Protein AF-A0A435FDZ7-F1 (afdb_monomer)

Sequence (77 aa):
MAKKFAFLLVRDFPLSPLSLFIDTLRLAGDEGDRSRRVEFDWEIVGERGLPIRASCGVELLPTKAIGNPEDFDNVVV

Secondary structure (DSSP, 8-state):
-PEEEEEEPPTTB-HHHHHHHHHHHHHHTSSTT----SSEEEEEEESTT-PEEBTTS-EE--SEES--GGG-SEEE-

Foldseek 3Di:
DAAEEEEEDAAQAAPVVVVVVLVVQQPVQDPPNPSDNHNHDYWHEDAAPDWHAHNVGDTDHTPYYDDDPVVGPYYHD

pLDDT: mean 94.12, std 4.89, range [74.12, 98.44]

Nearest PDB structures (foldseek):
  3ewn-assembly1_A  TM=7.108E-01  e=1.221E-02  Pseudomonas syringae pv. tomato
  7l9q-assembly1_B  TM=7.052E-01  e=1.753E-02  Pseudomonas protegens Pf-5
  7la0-assembly1_B  TM=7.054E-01  e=2.100E-02  Pseudomonas protegens Pf-5
  3nor-assembly1_A-2  TM=7.033E-01  e=2.838E-02  Pseudomonas fluorescens

Structure (mmCIF, N/CA/C/O backbone):
data_AF-A0A435FDZ7-F1
#
_entry.id   AF-A0A435FDZ7-F1
#
loop_
_atom_site.group_PDB
_atom_site.id
_atom_site.type_symbol
_atom_site.label_atom_id
_atom_site.label_alt_id
_atom_site.label_comp_id
_atom_site.label_asym_id
_atom_site.label_entity_id
_atom_site.label_seq_id
_atom_site.pdbx_PDB_ins_code
_atom_site.Cartn_x
_atom_site.Cartn_y
_atom_site.Cartn_z
_atom_site.occupancy
_atom_site.B_iso_or_equiv
_atom_site.auth_seq_id
_atom_site.auth_comp_id
_atom_site.auth_asym_id
_atom_site.auth_atom_id
_atom_site.pdbx_PDB_model_num
ATOM 1 N N . MET A 1 1 ? -1.324 -0.529 -21.160 1.00 81.19 1 MET A N 1
ATOM 2 C CA . MET A 1 1 ? -1.658 0.377 -20.039 1.00 81.19 1 MET A CA 1
ATOM 3 C C . MET A 1 1 ? -1.259 -0.335 -18.763 1.00 81.19 1 MET A C 1
ATOM 5 O O . MET A 1 1 ? -1.418 -1.549 -18.730 1.00 81.19 1 MET A O 1
ATOM 9 N N . ALA A 1 2 ? -0.725 0.389 -17.778 1.00 92.31 2 ALA A N 1
ATOM 10 C CA . ALA A 1 2 ? -0.339 -0.199 -16.498 1.00 92.31 2 ALA A CA 1
ATOM 11 C C . ALA A 1 2 ? -1.563 -0.818 -15.805 1.00 92.31 2 ALA A C 1
ATOM 13 O O . ALA A 1 2 ? -2.641 -0.217 -15.841 1.00 92.31 2 ALA A O 1
ATOM 14 N N . LYS A 1 3 ? -1.399 -1.986 -15.177 1.00 97.12 3 LYS A N 1
ATOM 15 C CA . LYS A 1 3 ? -2.447 -2.579 -14.336 1.00 97.12 3 LYS A CA 1
ATOM 16 C C . LYS A 1 3 ? -2.584 -1.776 -13.048 1.00 97.12 3 LYS A C 1
ATOM 18 O O . LYS A 1 3 ? -1.584 -1.494 -12.389 1.00 97.12 3 LYS A O 1
ATOM 23 N N . LYS A 1 4 ? -3.816 -1.442 -12.678 1.00 97.81 4 LYS A N 1
ATOM 24 C CA . LYS A 1 4 ? -4.133 -0.578 -11.540 1.00 97.81 4 LYS A CA 1
ATOM 25 C C . LYS A 1 4 ? -4.598 -1.377 -10.330 1.00 97.81 4 LYS A C 1
ATOM 27 O O . LYS A 1 4 ? -5.513 -2.194 -10.431 1.00 97.81 4 LYS A O 1
ATOM 32 N N . PHE A 1 5 ? -4.005 -1.086 -9.179 1.00 98.44 5 PHE A N 1
ATOM 33 C CA . PHE A 1 5 ? -4.353 -1.669 -7.886 1.00 98.44 5 PHE A CA 1
ATOM 34 C C . PHE A 1 5 ? -4.963 -0.615 -6.960 1.00 98.44 5 PHE A C 1
ATOM 36 O O . PHE A 1 5 ? -4.437 0.488 -6.825 1.00 98.44 5 PHE A O 1
ATOM 43 N N . ALA A 1 6 ? -6.041 -0.967 -6.270 1.00 98.19 6 ALA A N 1
ATOM 44 C CA . ALA A 1 6 ? -6.543 -0.216 -5.127 1.00 98.19 6 ALA A CA 1
ATOM 45 C C . ALA A 1 6 ? -6.205 -0.962 -3.837 1.00 98.19 6 ALA A C 1
ATOM 47 O O . ALA A 1 6 ? -6.641 -2.096 -3.655 1.00 98.19 6 ALA A O 1
ATOM 48 N N . PHE A 1 7 ? -5.476 -0.318 -2.930 1.00 97.94 7 PHE A N 1
ATOM 49 C CA . PHE A 1 7 ? -5.306 -0.792 -1.559 1.00 97.94 7 PHE A CA 1
ATOM 50 C C . PHE A 1 7 ? -6.359 -0.116 -0.682 1.00 97.94 7 PHE A C 1
ATOM 52 O O . PHE A 1 7 ? -6.208 1.053 -0.320 1.00 97.94 7 PHE A O 1
ATOM 59 N N . LEU A 1 8 ? -7.441 -0.830 -0.377 1.00 96.25 8 LEU A N 1
ATOM 60 C CA . LEU A 1 8 ? -8.491 -0.369 0.523 1.00 96.25 8 LEU A CA 1
ATOM 61 C C . LEU A 1 8 ? -8.097 -0.713 1.959 1.00 96.25 8 LEU A C 1
ATOM 63 O O . LEU A 1 8 ? -8.169 -1.866 2.369 1.00 96.25 8 LEU A O 1
ATOM 67 N N . LEU A 1 9 ? -7.685 0.293 2.724 1.00 94.75 9 LEU A N 1
ATOM 68 C CA . LEU A 1 9 ? -7.186 0.081 4.080 1.00 94.75 9 LEU A CA 1
ATOM 69 C C . LEU A 1 9 ? -8.271 0.352 5.123 1.00 94.75 9 LEU A C 1
ATOM 71 O O . LEU A 1 9 ? -8.998 1.344 5.052 1.00 94.75 9 LEU A O 1
ATOM 75 N N . VAL A 1 10 ? -8.331 -0.507 6.137 1.00 90.00 10 VAL A N 1
ATOM 76 C CA . VAL A 1 10 ? -9.147 -0.305 7.342 1.00 90.00 10 VAL A CA 1
ATOM 77 C C . VAL A 1 10 ? -8.294 0.229 8.495 1.00 90.00 10 VAL A C 1
ATOM 79 O O . VAL A 1 10 ? -7.065 0.208 8.437 1.00 90.00 10 VAL A O 1
ATOM 82 N N . 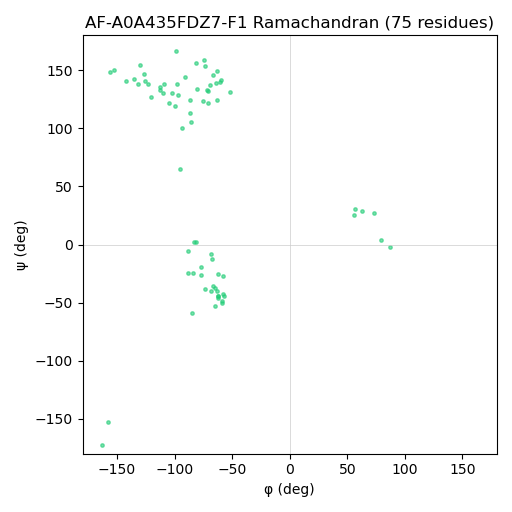ARG A 1 11 ? -8.931 0.718 9.567 1.00 90.06 11 ARG A N 1
ATOM 83 C CA .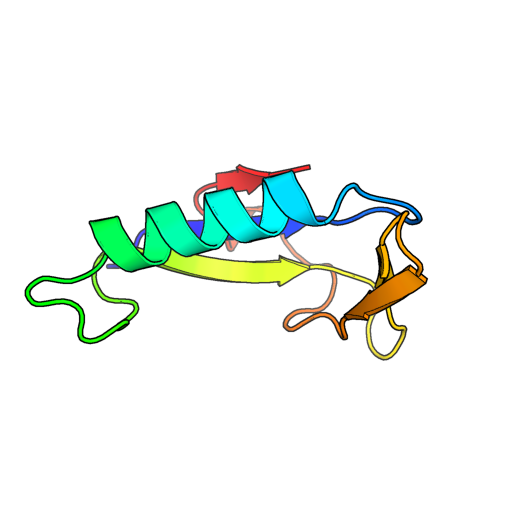 ARG A 1 11 ? -8.202 1.116 10.783 1.00 90.06 11 ARG A CA 1
ATOM 84 C C . ARG A 1 11 ? -7.434 -0.071 11.366 1.00 90.06 11 ARG A C 1
ATOM 86 O O . ARG A 1 11 ? -7.941 -1.188 11.371 1.00 90.06 11 ARG A O 1
ATOM 93 N N . ASP A 1 12 ? -6.234 0.210 11.866 1.00 95.19 12 ASP A N 1
ATOM 94 C CA . ASP A 1 12 ? -5.317 -0.753 12.481 1.00 95.19 12 ASP A CA 1
ATOM 95 C C . ASP A 1 12 ? -4.838 -1.863 11.526 1.00 95.19 12 ASP A C 1
ATOM 97 O O . ASP A 1 12 ? -4.477 -2.962 11.951 1.00 95.19 12 ASP A O 1
ATOM 101 N N . PHE A 1 13 ? -4.776 -1.573 10.222 1.00 95.75 13 PHE A N 1
ATOM 102 C CA . PHE A 1 13 ? -4.188 -2.485 9.240 1.00 95.75 13 PHE A CA 1
ATOM 103 C C . PHE A 1 13 ? -2.680 -2.717 9.506 1.00 95.75 13 PHE A C 1
ATOM 105 O O . PHE A 1 13 ? -1.983 -1.822 10.004 1.00 95.75 13 PHE A O 1
ATOM 112 N N . PRO A 1 14 ? -2.123 -3.895 9.167 1.00 97.00 14 PRO A N 1
ATOM 113 C CA . PRO A 1 14 ? -0.696 -4.157 9.324 1.00 97.00 14 PRO A CA 1
ATOM 114 C C . PRO A 1 14 ? 0.127 -3.438 8.239 1.00 97.00 14 PRO A C 1
ATOM 116 O O . PRO A 1 14 ? -0.063 -3.664 7.044 1.00 97.00 14 PRO A O 1
ATOM 119 N N . LEU A 1 15 ? 1.093 -2.605 8.648 1.00 98.00 15 LEU A N 1
ATOM 120 C CA . LEU A 1 15 ? 1.910 -1.817 7.712 1.00 98.00 15 LEU A CA 1
ATOM 121 C C . LEU A 1 15 ? 2.854 -2.675 6.856 1.00 98.00 15 LEU A C 1
ATOM 123 O O . LEU A 1 15 ? 3.032 -2.394 5.672 1.00 98.00 15 LEU A O 1
ATOM 127 N N . SER A 1 16 ? 3.471 -3.709 7.434 1.00 97.94 16 SER A N 1
ATOM 128 C CA . SER A 1 16 ? 4.495 -4.491 6.728 1.00 97.94 16 SER A CA 1
ATOM 129 C C . SER A 1 16 ? 3.954 -5.199 5.478 1.00 97.94 16 SER A C 1
ATOM 131 O O . SER A 1 16 ? 4.583 -5.062 4.432 1.00 97.94 16 SER A O 1
ATOM 133 N N . PRO A 1 17 ? 2.791 -5.886 5.516 1.00 97.12 17 PRO A N 1
ATOM 134 C 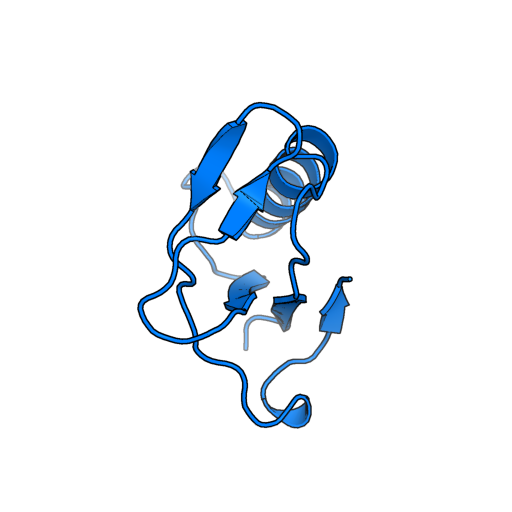CA . PRO A 1 17 ? 2.182 -6.450 4.312 1.00 97.12 17 PRO A CA 1
ATOM 135 C C . PRO A 1 17 ? 1.896 -5.413 3.220 1.00 97.12 17 PRO A C 1
ATOM 137 O O . PRO A 1 17 ? 2.241 -5.658 2.068 1.00 97.12 17 PRO A O 1
ATOM 140 N N . LEU A 1 18 ? 1.339 -4.243 3.569 1.00 97.75 18 LEU A N 1
ATOM 141 C CA . LEU A 1 18 ? 1.101 -3.161 2.604 1.00 97.75 18 LEU A CA 1
ATOM 142 C C . LEU A 1 18 ? 2.408 -2.709 1.940 1.00 97.75 18 LEU A C 1
ATOM 144 O O . LEU A 1 18 ? 2.493 -2.629 0.716 1.00 97.75 18 LEU A O 1
ATOM 148 N N . SER A 1 19 ? 3.424 -2.429 2.761 1.00 97.38 19 SER A N 1
ATOM 149 C CA . SER A 1 19 ? 4.732 -1.953 2.304 1.00 97.38 19 SER A CA 1
ATOM 150 C C . SER A 1 19 ? 5.390 -2.950 1.348 1.00 97.38 19 SER A C 1
ATOM 152 O O . SER A 1 19 ? 5.794 -2.580 0.248 1.00 97.38 19 SER A O 1
ATOM 154 N N . LEU A 1 20 ? 5.423 -4.232 1.724 1.00 97.88 20 LEU A N 1
ATOM 155 C CA . LEU A 1 20 ? 6.038 -5.286 0.915 1.00 97.88 20 LEU A CA 1
ATOM 156 C C . LEU A 1 20 ? 5.287 -5.533 -0.397 1.00 97.88 20 LEU A C 1
ATOM 158 O O . LEU A 1 20 ? 5.919 -5.800 -1.420 1.00 97.88 20 LEU A O 1
ATOM 162 N N . PHE A 1 21 ? 3.956 -5.424 -0.397 1.00 97.62 21 PHE A N 1
ATOM 163 C CA . PHE A 1 21 ? 3.173 -5.556 -1.624 1.00 97.62 21 PHE A CA 1
ATOM 164 C C . PHE A 1 21 ? 3.505 -4.415 -2.591 1.00 97.62 21 PHE A C 1
ATOM 166 O O . PHE A 1 21 ? 3.879 -4.666 -3.738 1.00 97.62 21 PHE A O 1
ATOM 173 N N . ILE A 1 22 ? 3.420 -3.166 -2.127 1.00 96.50 22 ILE A N 1
ATOM 174 C CA . ILE A 1 22 ? 3.732 -1.992 -2.951 1.00 96.50 22 ILE A CA 1
ATOM 175 C C . ILE A 1 22 ? 5.168 -2.066 -3.478 1.00 96.50 22 ILE A C 1
ATOM 177 O O . ILE A 1 22 ? 5.395 -1.798 -4.657 1.00 96.50 22 ILE A O 1
ATOM 181 N N . ASP A 1 23 ? 6.127 -2.472 -2.645 1.00 95.62 23 ASP A N 1
ATOM 182 C CA . ASP A 1 23 ? 7.520 -2.607 -3.072 1.00 95.62 23 ASP A CA 1
ATOM 183 C C . ASP A 1 23 ? 7.694 -3.699 -4.138 1.00 95.62 23 ASP A C 1
ATOM 185 O O . ASP A 1 23 ? 8.401 -3.500 -5.122 1.00 95.62 23 ASP A O 1
ATOM 189 N N . THR A 1 24 ? 6.960 -4.810 -4.026 1.00 95.19 24 THR A N 1
ATOM 190 C CA . THR A 1 24 ? 6.946 -5.864 -5.053 1.00 95.19 24 THR A CA 1
ATOM 191 C C . THR A 1 24 ? 6.405 -5.342 -6.387 1.00 95.19 24 THR A C 1
ATOM 193 O O . THR A 1 24 ? 7.009 -5.600 -7.427 1.00 95.19 24 THR A O 1
ATOM 196 N N . LEU A 1 25 ? 5.309 -4.569 -6.379 1.00 95.25 25 LEU A N 1
ATOM 197 C CA . LEU A 1 25 ? 4.783 -3.929 -7.594 1.00 95.25 25 LEU A CA 1
ATOM 198 C C . LEU A 1 25 ? 5.777 -2.919 -8.177 1.00 95.25 25 LEU A C 1
ATOM 200 O O . LEU A 1 25 ? 5.950 -2.866 -9.392 1.00 95.25 25 LEU A O 1
ATOM 204 N N . ARG A 1 26 ? 6.455 -2.143 -7.324 1.00 93.81 26 ARG A N 1
ATOM 205 C CA . ARG A 1 26 ? 7.483 -1.176 -7.733 1.00 93.81 26 ARG A CA 1
ATOM 206 C C . ARG A 1 26 ? 8.665 -1.864 -8.419 1.00 93.81 26 ARG A C 1
ATOM 208 O O . ARG A 1 26 ? 9.122 -1.380 -9.449 1.00 93.81 26 ARG A O 1
ATOM 215 N N . LEU A 1 27 ? 9.142 -2.979 -7.866 1.00 93.25 27 LEU A N 1
ATOM 216 C CA . LEU A 1 27 ? 10.273 -3.744 -8.401 1.00 93.25 27 LEU A CA 1
ATOM 217 C C . LEU A 1 27 ? 9.911 -4.522 -9.670 1.00 93.25 27 LEU A C 1
ATOM 219 O O . LEU A 1 27 ? 10.715 -4.595 -10.592 1.00 93.25 27 LEU A O 1
ATOM 223 N N . ALA A 1 28 ? 8.709 -5.094 -9.736 1.00 92.31 28 ALA A N 1
ATOM 224 C CA . ALA A 1 28 ? 8.237 -5.809 -10.922 1.00 92.31 28 ALA A CA 1
ATOM 225 C C . ALA A 1 28 ? 7.786 -4.862 -12.049 1.00 92.31 28 ALA A C 1
ATOM 227 O O . ALA A 1 28 ? 7.648 -5.288 -13.193 1.00 92.31 28 ALA A O 1
ATOM 228 N N . GLY A 1 29 ? 7.504 -3.601 -11.714 1.00 91.56 29 GLY A N 1
ATOM 229 C CA . GLY A 1 29 ? 6.890 -2.624 -12.606 1.00 91.56 29 GLY A CA 1
ATOM 230 C C . GLY A 1 29 ? 7.853 -1.817 -13.465 1.00 91.56 29 GLY A C 1
ATOM 231 O O . GLY A 1 29 ? 7.376 -1.025 -14.277 1.00 91.56 29 GLY A O 1
ATOM 232 N N . ASP A 1 30 ? 9.166 -1.970 -13.277 1.00 88.50 30 ASP A N 1
ATOM 233 C CA . ASP A 1 30 ? 10.190 -1.213 -13.993 1.00 88.50 30 ASP A CA 1
ATOM 234 C C . ASP A 1 30 ? 11.537 -1.950 -14.034 1.00 88.50 30 ASP A C 1
ATOM 236 O O . ASP A 1 30 ? 11.922 -2.638 -13.091 1.00 88.50 30 ASP A O 1
ATOM 240 N N . GLU A 1 31 ? 12.300 -1.752 -15.106 1.00 83.62 31 GLU A N 1
ATOM 241 C CA . GLU A 1 31 ? 13.654 -2.291 -15.236 1.00 83.62 31 GLU A CA 1
ATOM 242 C C . GLU A 1 31 ? 14.706 -1.305 -14.706 1.00 83.62 31 GLU A C 1
ATOM 244 O O . GLU A 1 31 ? 14.621 -0.086 -14.889 1.00 83.62 31 GLU A O 1
ATOM 249 N N . GLY A 1 32 ? 15.759 -1.843 -14.083 1.00 82.25 32 GLY A N 1
ATOM 250 C CA . GLY A 1 32 ? 16.909 -1.052 -13.636 1.00 82.25 32 GLY A CA 1
ATOM 251 C C . GLY A 1 32 ? 16.648 -0.172 -12.408 1.00 82.25 32 GLY A C 1
ATOM 252 O O . GLY A 1 32 ? 17.296 0.863 -12.275 1.00 82.25 32 GLY A O 1
ATOM 253 N N . ASP A 1 33 ? 15.703 -0.569 -11.544 1.00 74.12 33 ASP A N 1
ATOM 254 C CA . ASP A 1 33 ? 15.426 0.022 -10.218 1.00 74.12 33 ASP A CA 1
ATOM 255 C C . ASP A 1 33 ? 15.107 1.532 -10.225 1.00 74.12 33 ASP A C 1
ATOM 257 O O . ASP A 1 33 ? 15.368 2.269 -9.275 1.00 74.12 33 ASP A O 1
ATOM 261 N N . ARG A 1 34 ? 14.498 2.039 -11.305 1.00 83.19 34 ARG A N 1
ATOM 262 C CA . ARG A 1 34 ? 14.139 3.468 -11.400 1.00 83.19 34 ARG A CA 1
ATOM 263 C C . ARG A 1 34 ? 12.831 3.813 -10.687 1.00 83.19 34 ARG A C 1
ATOM 265 O O . ARG A 1 34 ? 12.418 4.971 -10.707 1.00 83.19 34 ARG A O 1
ATOM 272 N N . SER A 1 35 ? 12.193 2.835 -10.037 1.00 79.56 35 SER A N 1
ATOM 273 C CA . SER A 1 35 ? 10.966 3.007 -9.247 1.00 79.56 35 SER A CA 1
ATOM 274 C C . SER A 1 35 ? 9.789 3.627 -10.012 1.00 79.56 35 SER A C 1
ATOM 276 O O . SER A 1 35 ? 8.928 4.265 -9.402 1.00 79.56 35 SER A O 1
ATOM 278 N N . ARG A 1 36 ? 9.739 3.491 -11.344 1.00 88.25 36 ARG A N 1
ATOM 279 C CA . ARG A 1 36 ? 8.637 4.040 -12.142 1.00 88.25 36 ARG A CA 1
ATOM 280 C C . ARG A 1 36 ? 7.433 3.101 -12.116 1.00 88.25 36 ARG A C 1
ATOM 282 O O . ARG A 1 36 ? 7.552 1.896 -11.937 1.00 88.25 36 ARG A O 1
ATOM 289 N N . ARG A 1 37 ? 6.255 3.670 -12.352 1.00 93.19 37 ARG A N 1
ATOM 290 C CA . ARG A 1 37 ? 4.978 2.951 -12.432 1.00 93.19 37 ARG A CA 1
ATOM 291 C C . ARG A 1 37 ? 4.638 2.608 -13.887 1.00 93.19 37 ARG A C 1
ATOM 293 O O . ARG A 1 37 ? 3.730 3.205 -14.458 1.00 93.19 37 ARG A O 1
ATOM 300 N N . VAL A 1 38 ? 5.448 1.757 -14.533 1.00 9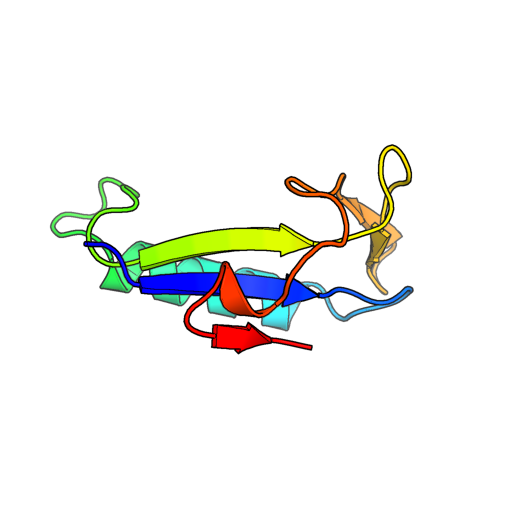3.75 38 VAL A N 1
ATOM 301 C CA . VAL A 1 38 ? 5.300 1.453 -15.975 1.00 93.75 38 VAL A CA 1
ATOM 302 C C . VAL A 1 38 ? 4.273 0.348 -16.201 1.00 93.75 38 VAL A C 1
ATOM 304 O O . VAL A 1 38 ? 3.267 0.583 -16.868 1.00 93.75 38 VAL A O 1
ATOM 307 N N . GLU A 1 39 ? 4.499 -0.833 -15.624 1.00 95.56 39 GLU A N 1
ATOM 308 C CA . GLU A 1 39 ? 3.575 -1.972 -15.767 1.00 95.56 39 GLU A CA 1
ATOM 309 C C . GLU A 1 39 ? 2.481 -1.989 -14.693 1.00 95.56 39 GLU A C 1
ATOM 311 O O . GLU A 1 39 ? 1.391 -2.519 -14.919 1.00 95.56 39 GLU A O 1
ATOM 316 N N . PHE A 1 40 ? 2.745 -1.368 -13.540 1.00 96.94 40 PHE A N 1
ATOM 317 C CA . PHE A 1 40 ? 1.835 -1.332 -12.398 1.00 96.94 40 PHE A CA 1
ATOM 318 C C . PHE A 1 40 ? 1.673 0.082 -11.858 1.00 96.94 40 PHE A C 1
ATOM 320 O O . PHE A 1 40 ? 2.650 0.812 -11.704 1.00 96.94 40 PHE A O 1
ATOM 327 N N . ASP A 1 41 ? 0.436 0.427 -11.519 1.00 96.69 41 ASP A N 1
ATOM 328 C CA . ASP A 1 41 ? 0.072 1.651 -10.817 1.00 96.69 41 ASP A CA 1
ATOM 329 C C . ASP A 1 41 ? -0.839 1.313 -9.630 1.00 96.69 41 ASP A C 1
ATOM 331 O O . ASP A 1 41 ? -1.496 0.267 -9.614 1.00 96.69 41 ASP A O 1
ATOM 335 N N . TRP A 1 42 ? -0.860 2.162 -8.607 1.00 97.38 42 TRP A N 1
ATOM 336 C CA . TRP A 1 42 ? -1.617 1.887 -7.391 1.00 97.38 42 TRP A CA 1
ATOM 337 C C . TRP A 1 42 ? -2.071 3.137 -6.649 1.00 97.38 42 TRP A C 1
ATOM 339 O O . TRP A 1 42 ? -1.381 4.156 -6.605 1.00 97.38 42 TRP A O 1
ATOM 349 N N . GLU A 1 43 ? -3.204 3.009 -5.972 1.00 97.56 43 GLU A N 1
ATOM 350 C CA . GLU A 1 43 ? -3.760 4.031 -5.092 1.00 97.56 43 GLU A CA 1
ATOM 351 C C . GLU A 1 43 ? -4.023 3.443 -3.703 1.00 97.56 43 GLU A C 1
ATOM 353 O O . GLU A 1 43 ? -4.502 2.314 -3.574 1.00 97.56 43 GLU A O 1
ATOM 358 N N . ILE A 1 44 ? -3.747 4.226 -2.659 1.00 97.19 44 ILE A N 1
ATOM 359 C CA . ILE A 1 44 ? -4.242 3.965 -1.307 1.00 97.19 44 ILE A CA 1
ATOM 360 C C . ILE A 1 44 ? -5.621 4.609 -1.211 1.00 97.19 44 ILE A C 1
ATOM 362 O O . ILE A 1 44 ? -5.752 5.836 -1.263 1.00 97.19 44 ILE A O 1
ATOM 366 N N . VAL A 1 45 ? -6.644 3.769 -1.087 1.00 96.56 45 VAL A N 1
ATOM 367 C CA . VAL A 1 45 ? -8.043 4.186 -1.067 1.00 96.56 45 VAL A CA 1
ATOM 368 C C . VAL A 1 45 ? -8.526 4.289 0.372 1.00 96.56 45 VAL A C 1
ATOM 370 O O . VAL A 1 45 ? -8.399 3.352 1.159 1.00 96.56 45 VAL A O 1
ATOM 373 N N . GLY A 1 46 ? -9.112 5.436 0.705 1.00 93.38 46 GLY A N 1
ATOM 374 C CA . GLY A 1 46 ? -9.696 5.687 2.017 1.00 93.38 46 GLY A CA 1
ATOM 375 C C . GLY A 1 46 ? -10.647 6.873 2.024 1.00 93.38 46 GLY A C 1
ATOM 376 O O . GLY A 1 46 ? -10.994 7.439 0.984 1.00 93.38 46 GLY A O 1
ATOM 377 N N . GLU A 1 47 ? -11.093 7.251 3.215 1.00 91.38 47 GLU A N 1
ATOM 378 C CA . GLU A 1 47 ? -11.979 8.396 3.388 1.00 91.38 47 GLU A CA 1
ATOM 379 C C . GLU A 1 47 ? -11.231 9.717 3.161 1.00 91.38 47 GLU A C 1
ATOM 381 O O . GLU A 1 47 ? -10.121 9.932 3.648 1.00 91.38 47 GLU A O 1
ATOM 386 N N . ARG A 1 48 ? -11.825 10.623 2.378 1.00 87.56 48 ARG A N 1
ATOM 387 C CA . ARG A 1 48 ? -11.140 11.835 1.921 1.00 87.56 48 ARG A CA 1
ATOM 388 C C . ARG A 1 48 ? -10.768 12.744 3.093 1.00 87.56 48 ARG A C 1
ATOM 390 O O . ARG A 1 48 ? -11.638 13.213 3.815 1.00 87.56 48 ARG A O 1
ATOM 397 N N . GLY A 1 49 ? -9.483 13.081 3.194 1.00 84.69 49 GLY A N 1
ATOM 398 C CA . GLY A 1 49 ? -8.985 14.051 4.173 1.00 84.69 49 GLY A CA 1
ATOM 399 C C . GLY A 1 49 ? -8.826 13.500 5.590 1.00 84.69 49 GLY A C 1
ATOM 400 O O . GLY A 1 49 ? -8.453 14.265 6.476 1.00 84.69 49 GLY A O 1
ATOM 401 N N . LEU A 1 50 ? -9.063 12.202 5.802 1.00 90.62 50 LEU A N 1
ATOM 402 C CA . LEU A 1 50 ? -8.816 11.537 7.076 1.00 90.62 50 LEU A CA 1
ATOM 403 C C . LEU A 1 50 ? -7.627 10.575 6.945 1.00 90.62 50 LEU A C 1
ATOM 405 O O . LEU A 1 50 ? -7.599 9.773 6.008 1.00 90.62 50 LEU A O 1
ATOM 409 N N . PRO A 1 51 ? -6.637 10.636 7.854 1.00 95.06 51 PRO A N 1
ATOM 410 C CA . PRO A 1 51 ? -5.553 9.669 7.864 1.00 95.06 51 PRO A CA 1
ATOM 411 C C . PRO A 1 51 ? -6.064 8.272 8.232 1.00 95.06 51 PRO A C 1
ATOM 413 O O . PRO A 1 51 ? -6.954 8.107 9.069 1.00 95.06 51 PRO A O 1
ATOM 416 N N . I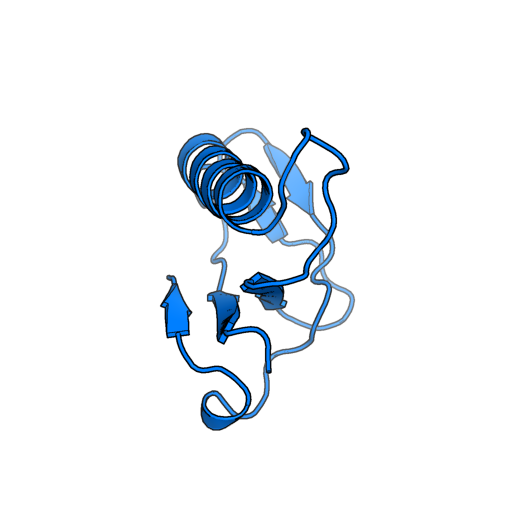LE A 1 52 ? -5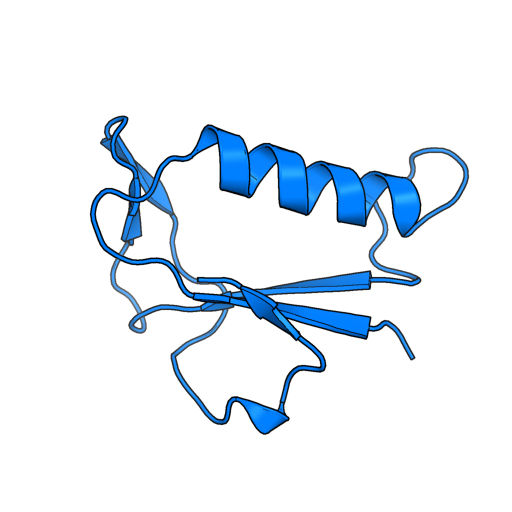.453 7.253 7.632 1.00 95.50 52 ILE A N 1
ATOM 417 C CA . ILE A 1 52 ? -5.654 5.850 7.980 1.00 95.50 52 ILE A CA 1
ATOM 418 C C . ILE A 1 52 ? -4.488 5.428 8.865 1.00 95.50 52 ILE A C 1
ATOM 420 O O . ILE A 1 52 ? -3.325 5.480 8.459 1.00 95.50 52 ILE A O 1
ATOM 424 N N . ARG A 1 53 ? -4.805 5.022 10.092 1.00 97.00 53 ARG A N 1
ATOM 425 C CA . ARG A 1 53 ? -3.817 4.580 11.072 1.00 97.00 53 ARG A CA 1
ATOM 426 C C . ARG A 1 53 ? -3.527 3.091 10.906 1.00 97.00 53 ARG A C 1
ATOM 428 O O . ARG A 1 53 ? -4.443 2.274 10.978 1.00 97.00 53 ARG A O 1
ATOM 435 N N . ALA A 1 54 ? -2.255 2.755 10.723 1.00 98.00 54 ALA A N 1
ATOM 436 C CA . ALA A 1 54 ? -1.750 1.390 10.792 1.00 98.00 54 ALA A CA 1
ATOM 437 C C . ALA A 1 54 ? -1.671 0.902 12.249 1.00 98.00 54 ALA A C 1
ATOM 43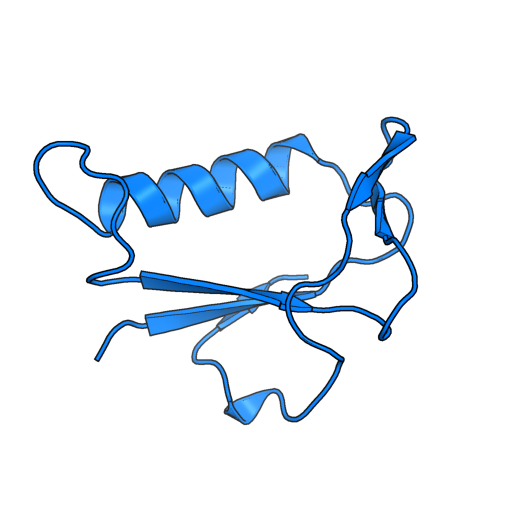9 O O . ALA A 1 54 ? -1.535 1.705 13.175 1.00 98.00 54 ALA A O 1
ATOM 440 N N . SER A 1 55 ? -1.646 -0.416 12.461 1.00 97.94 55 SER A N 1
ATOM 441 C CA . SER A 1 55 ? -1.559 -1.027 13.800 1.00 97.94 55 SER A CA 1
ATOM 442 C C . SER A 1 55 ? -0.323 -0.602 14.601 1.00 97.94 55 SER A C 1
ATOM 444 O O . SER A 1 55 ? -0.355 -0.568 15.829 1.00 97.94 55 SER A O 1
ATOM 446 N N . CYS A 1 56 ? 0.766 -0.229 13.925 1.00 97.94 56 CYS A N 1
ATOM 447 C CA . CYS A 1 56 ? 1.989 0.283 14.546 1.00 97.94 56 CYS A CA 1
ATOM 448 C C . CYS A 1 56 ? 1.949 1.788 14.874 1.00 97.94 56 CYS A C 1
ATOM 450 O O . CYS A 1 56 ? 2.941 2.333 15.351 1.00 97.94 56 CYS A O 1
ATOM 452 N N . GLY A 1 57 ? 0.829 2.471 14.619 1.00 97.50 57 GLY A N 1
ATOM 453 C CA . GLY A 1 57 ? 0.643 3.895 14.906 1.00 97.50 57 GLY A CA 1
ATOM 454 C C . GLY A 1 57 ? 1.103 4.855 13.806 1.00 97.50 57 GLY A C 1
ATOM 455 O O . GLY A 1 57 ? 0.906 6.055 13.958 1.00 97.50 57 GLY A O 1
ATOM 456 N N . VAL A 1 58 ? 1.673 4.358 12.703 1.00 97.50 58 VAL A N 1
ATOM 457 C CA . VAL A 1 58 ? 1.962 5.178 11.513 1.00 97.50 58 VAL A CA 1
ATOM 458 C C . VAL A 1 58 ? 0.653 5.573 10.833 1.00 97.50 58 VAL A C 1
ATOM 460 O O . VAL A 1 58 ? -0.239 4.743 10.666 1.00 97.50 58 VAL A O 1
ATOM 463 N N . GLU A 1 59 ? 0.554 6.828 10.411 1.00 96.62 59 GLU A N 1
ATOM 464 C CA . GLU A 1 59 ? -0.606 7.364 9.702 1.00 96.62 59 GLU A CA 1
ATOM 465 C C . GLU A 1 59 ? -0.270 7.631 8.236 1.00 96.62 59 GLU A C 1
ATOM 467 O O . GLU A 1 59 ? 0.801 8.152 7.917 1.00 96.62 59 GLU A O 1
ATOM 472 N N . LEU A 1 60 ? -1.196 7.286 7.340 1.00 95.19 60 LEU A N 1
ATOM 473 C CA . LEU A 1 60 ? -1.100 7.599 5.917 1.00 95.19 60 LEU A CA 1
ATOM 474 C C . LEU A 1 60 ? -2.320 8.394 5.475 1.00 95.19 60 LEU A C 1
ATOM 476 O O . LEU A 1 60 ? -3.450 8.056 5.823 1.00 95.19 60 LEU A O 1
ATOM 480 N N . LEU A 1 61 ? -2.097 9.419 4.657 1.00 95.81 61 LEU A N 1
ATOM 481 C CA . LEU A 1 61 ? -3.184 10.066 3.933 1.00 95.81 61 LEU A CA 1
ATOM 482 C C . LEU A 1 61 ? -3.535 9.228 2.696 1.00 95.81 61 LEU A C 1
ATOM 484 O O . LEU A 1 61 ? -2.622 8.826 1.968 1.00 95.81 61 LEU A O 1
ATOM 488 N N . PRO A 1 62 ? -4.827 8.969 2.433 1.00 95.81 62 PRO A N 1
ATOM 489 C CA . PRO A 1 62 ? -5.233 8.272 1.224 1.00 95.81 62 PRO A CA 1
ATOM 490 C C . PRO A 1 62 ? -4.888 9.110 -0.006 1.00 95.81 62 PRO A C 1
ATOM 492 O O . PRO A 1 62 ? -5.079 10.329 -0.024 1.00 95.81 62 PRO A O 1
ATOM 495 N N . THR A 1 63 ? -4.398 8.447 -1.049 1.00 96.44 63 THR A N 1
ATOM 496 C CA . THR A 1 63 ? -4.064 9.087 -2.327 1.00 96.44 63 THR A CA 1
ATOM 497 C C . THR A 1 63 ? -5.298 9.227 -3.218 1.00 96.44 63 THR A C 1
ATOM 499 O O . THR A 1 63 ? -5.386 10.169 -4.006 1.00 96.44 63 THR A O 1
ATOM 502 N N . LYS A 1 64 ? -6.313 8.372 -3.016 1.00 96.19 64 LYS A N 1
ATOM 503 C CA . LYS A 1 64 ? -7.621 8.470 -3.670 1.00 96.19 64 LYS A CA 1
ATOM 504 C C . LYS A 1 64 ? -8.764 8.259 -2.672 1.00 96.19 64 LYS A C 1
ATOM 506 O O . LYS A 1 64 ? -8.680 7.455 -1.748 1.00 96.19 64 LYS A O 1
ATOM 511 N N . ALA A 1 65 ? -9.848 9.011 -2.857 1.00 94.38 65 ALA A N 1
ATOM 512 C CA . ALA A 1 65 ? -11.073 8.821 -2.086 1.00 94.38 65 ALA A CA 1
ATOM 513 C C . ALA A 1 65 ? -11.809 7.548 -2.537 1.00 94.38 65 ALA A C 1
ATOM 515 O O . ALA A 1 65 ? -11.699 7.156 -3.701 1.00 94.38 65 ALA A O 1
ATOM 516 N N . ILE A 1 66 ? -12.596 6.945 -1.642 1.00 93.12 66 ILE A N 1
ATOM 517 C CA . ILE A 1 66 ? -13.515 5.848 -1.987 1.00 93.12 66 ILE A CA 1
ATOM 518 C C . ILE A 1 66 ? -14.399 6.260 -3.178 1.00 93.12 66 ILE A C 1
ATOM 520 O O . ILE A 1 66 ? -14.967 7.353 -3.197 1.00 93.12 66 ILE A O 1
ATOM 524 N N . GLY A 1 67 ? -14.491 5.381 -4.177 1.00 92.88 67 GLY A N 1
ATOM 525 C CA . GLY A 1 67 ? -15.171 5.623 -5.451 1.00 92.88 67 GLY A CA 1
ATOM 526 C C . GLY A 1 67 ? -15.582 4.320 -6.142 1.00 92.88 67 GLY A C 1
ATOM 527 O O . GLY A 1 67 ? -15.809 3.317 -5.467 1.00 92.88 67 GLY A O 1
ATOM 528 N N . ASN A 1 68 ? -15.686 4.330 -7.476 1.00 94.94 68 ASN A N 1
ATOM 529 C CA . ASN A 1 68 ? -16.075 3.145 -8.244 1.00 94.94 68 ASN A CA 1
ATOM 530 C C . ASN A 1 68 ? -14.938 2.097 -8.244 1.00 94.94 68 ASN A C 1
ATOM 532 O O . ASN A 1 68 ? -13.841 2.420 -8.705 1.00 94.94 68 ASN A O 1
ATOM 536 N N . PRO A 1 69 ? -15.156 0.856 -7.764 1.00 93.88 69 PRO A N 1
ATOM 537 C CA . PRO A 1 69 ? -14.138 -0.196 -7.819 1.00 93.88 69 PRO A CA 1
ATOM 538 C C . PRO A 1 69 ? -13.730 -0.577 -9.250 1.00 93.88 69 PRO A C 1
ATOM 540 O O . PRO A 1 69 ? -12.600 -1.011 -9.444 1.00 93.88 69 PRO A O 1
ATOM 543 N N . GLU A 1 70 ? -14.595 -0.368 -10.249 1.00 96.38 70 GLU A N 1
ATOM 544 C CA . GLU A 1 70 ? -14.294 -0.656 -11.663 1.00 96.38 70 GLU A CA 1
ATOM 545 C C . GLU A 1 70 ? -13.221 0.273 -12.267 1.00 96.38 70 GLU A C 1
ATOM 547 O O . GLU A 1 70 ? -12.733 0.023 -13.367 1.00 96.38 70 GLU A O 1
ATOM 552 N N . ASP A 1 71 ? -12.801 1.322 -11.546 1.00 96.38 71 ASP A N 1
ATOM 553 C CA . ASP A 1 71 ? -11.649 2.157 -11.919 1.00 96.38 71 ASP A CA 1
ATOM 554 C C . ASP A 1 71 ? -10.303 1.399 -11.835 1.00 96.38 71 ASP A C 1
ATOM 556 O O . ASP A 1 71 ? -9.271 1.919 -12.285 1.00 96.38 71 ASP A O 1
ATOM 560 N N . PHE A 1 72 ? -10.293 0.215 -11.213 1.00 98.12 72 PHE A N 1
ATOM 561 C CA . PHE A 1 72 ? -9.106 -0.576 -10.908 1.00 98.12 72 PHE A CA 1
ATOM 562 C C . PHE A 1 72 ? -9.232 -2.005 -11.438 1.00 98.12 72 PHE A C 1
ATOM 564 O O . PHE A 1 72 ? -10.303 -2.603 -11.409 1.00 98.12 72 PHE A O 1
ATOM 571 N N . ASP A 1 73 ? -8.106 -2.585 -11.856 1.00 98.12 73 ASP A N 1
ATOM 572 C CA . ASP A 1 73 ? -8.053 -3.987 -12.285 1.00 98.12 73 ASP A CA 1
ATOM 573 C C . ASP A 1 73 ? -8.050 -4.948 -11.086 1.00 98.12 73 ASP A C 1
ATOM 575 O O . ASP A 1 73 ? -8.430 -6.111 -11.211 1.00 98.12 73 ASP A O 1
ATOM 579 N N . ASN A 1 74 ? -7.569 -4.481 -9.928 1.00 98.00 74 ASN A N 1
ATOM 580 C CA . ASN A 1 74 ? -7.431 -5.271 -8.708 1.00 98.00 74 ASN A CA 1
ATOM 581 C C . ASN A 1 74 ? -7.774 -4.429 -7.476 1.00 98.00 74 ASN A C 1
ATOM 583 O O . ASN A 1 74 ? -7.355 -3.274 -7.369 1.00 98.00 74 ASN A O 1
ATOM 587 N N . VAL A 1 75 ? -8.453 -5.041 -6.506 1.00 97.31 75 VAL A N 1
ATOM 588 C CA . VAL A 1 75 ? -8.714 -4.457 -5.185 1.00 97.31 75 VAL A CA 1
ATOM 589 C C . VAL A 1 75 ? -8.112 -5.368 -4.121 1.00 97.31 75 VAL A C 1
ATOM 591 O O . VAL A 1 75 ? -8.377 -6.569 -4.104 1.00 97.31 75 VAL A O 1
ATOM 594 N N . VAL A 1 76 ? -7.296 -4.790 -3.246 1.00 96.94 76 VAL A N 1
ATOM 595 C CA . VAL A 1 76 ? -6.634 -5.448 -2.115 1.00 96.94 76 VAL A CA 1
ATOM 596 C C . VAL A 1 76 ? -7.221 -4.873 -0.827 1.00 96.94 76 VAL A C 1
ATOM 598 O O . VAL A 1 76 ? -7.347 -3.652 -0.718 1.00 96.94 76 VAL A O 1
ATOM 601 N N . VAL A 1 77 ? -7.587 -5.742 0.120 1.00 93.50 77 VAL A N 1
ATOM 602 C CA . VAL A 1 77 ? -8.239 -5.403 1.402 1.00 93.50 77 VAL A CA 1
ATOM 603 C C . VAL A 1 77 ? -7.449 -5.995 2.561 1.00 93.50 77 VAL A C 1
ATOM 605 O O . VAL A 1 77 ? -7.021 -7.164 2.418 1.00 93.50 77 VAL A O 1
#

Radius of gyration: 12.72 Å; Cα contacts (8 Å, |Δi|>4): 141; chains: 1; bounding box: 33×20×35 Å

Mean predicted aligned error: 3.02 Å

Solvent-accessible surface area (backbone atoms only — not comparable to full-atom values): 4440 Å² total; per-residue (Å²): 131,48,50,32,36,32,40,47,65,55,79,53,35,65,56,66,66,55,52,54,51,55,49,50,42,35,59,74,11,34,80,89,81,69,68,42,66,56,52,30,42,76,38,42,30,28,60,77,96,44,67,46,38,25,60,87,69,54,70,42,73,47,76,33,56,76,72,71,71,84,83,35,80,40,80,46,116

=== Feature glossary ===
Feature key, reading from the visual/contextual features back to the raw sequence:

Rendered structure images. Structure images are PyMOL renders from six orthogonal camera directions. Cartoon representation draws helices as coils and strands as arrows; sticks shows the backbone as bonds; surface shows the solvent-excluded envelope. Rainbow coloring maps sequence position to hue (blue→red, N→C); chain coloring assigns a distinct color per polypeptide.

Contact-map, Ramachandran, and PAE plots. Three diagnostic plots accompany the record. The Cα contact map visualizes the tertiary structure as a 2D adjacency matrix (8 Å cutoff, sequence-local contacts suppressed). The Ramachandran plot shows the distribution of backbone (φ, ψ) torsions, with points in the α and β basins reflecting secondary structure content. The PAE plot shows AlphaFold's inter-residue confidence as a color matrix.

InterPro / GO / CATH / organism. The annotation block draws on four external resources. InterPro: which protein families and domains the sequence belongs to. GO: standardized terms for what the protein does, what process it participates in, and where in the cell it acts. CATH: which structural fold it has in the CATH hierarchy. Organism: the species of origin.

Nearest PDB structures. Structural nearest neighbors (via Foldseek easy-search vs the PDB). Reported per hit: target PDB id, E-value, and alignment TM-score. A TM-score above ~0.5 is the conventional threshold for 'same fold'.

Predicted aligned error. Predicted aligned error is AlphaFold's pairwise confidence. Unlike pLDDT (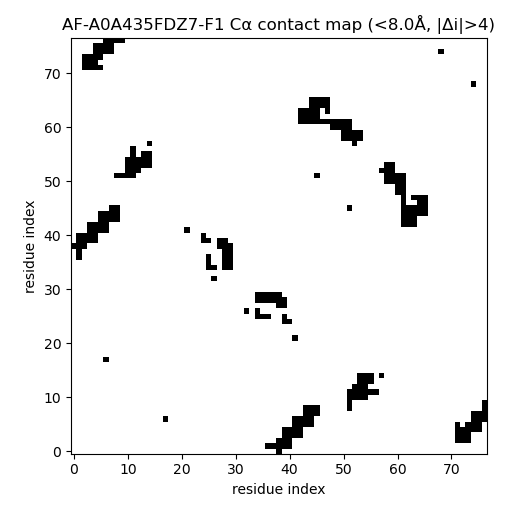per-residue), PAE is per-residue-pair and captures whether two parts of the structure are correctly placed relative to each other. Units are ångströms of expected positional error.

Solvent-accessible surface area. SASA measures how much of the protein is reachable by solvent. It is computed by rolling a water-sized probe over the atomic surface and summing the exposed area (Å²). Per-residue SASA distinguishes core (buried, low SASA) from surface (exposed, high SASA) residues; total SASA is a whole-molecule size measure.

B-factor. Crystallographic B-factors measure how much each atom's electron density is smeared out, in Å². They rise in mobile loops and surface residues and fall in the buried interior. In AlphaFold models this column is repurposed to hold pLDDT instead.

pLDDT. For AlphaFold models, the B-factor field carries pLDDT — the model's own estimate of local accuracy on a 0–100 scale. Regions with pLDDT<50 should be treated as essentially unmodeled; they often correspond to intrinsically disordered segments.

Backbone torsions (φ/ψ). φ (phi) and ψ (psi) are the two rotatable backbone dihedrals per residue: φ is the C(i-1)–N–Cα–C torsion, ψ is the N–Cα–C–N(i+1) torsion, both in degrees on (−180°, 180°]. α-helical residues cluster near (−60°, −45°); β-strand residues near (−120°, +130°). A Ramachandran plot is simply a scatter of (φ, ψ) for every residue.

Radius of gyration, Cα contacts, bounding box. Radius of gyration (Rg) is the root-mean-square distance of Cα atoms from their centroid — a single number for overall size and compactness. A globular domain of N residues has Rg ≈ 2.2·N^0.38 Å; an extended or disordered chain has a much larger Rg. The Cα contact count is the number of residue pairs whose Cα atoms are within 8 Å and are more than four positions apart in sequence — a standard proxy for tertiary packing density. The bounding box is the smallest axis-aligned box enclosing all Cα atoms.

Secondary structure (3-state, P-SEA). Three-state secondary structure (P-SEA) collapses the eight DSSP classes into helix (a), strand (b), and coil (c). P-SEA assigns these from Cα geometry alone — distances and angles — without requiring backbone oxygens, so it works on any Cα trace.

Secondary structure (8-state, DSSP). Secondary structure is the local, repeating backbone conformation. DSSP classifies it into eight states by reading the hydrogen-bond network: three helix types (H, G, I), two β types (E, B), two non-regular types (T, S), and unstructured coil (-).

Foldseek 3Di. The Foldseek 3Di string encodes local tertiary geometry as a 20-letter alphabet — one character per residue — derived from the relative positions of nearby Cα atoms. Unlike the amino-acid sequence, 3Di is a direct function of the 3D structure, so two proteins with the same fold have similar 3Di strings even at low sequence identity.

mmCIF coordinates. Structure coordinates are given as an mmCIF _atom_site loop: one row per atom with element, residue name, chain id, sequence number, and x/y/z position in Å. Only the four main-chain atoms per residue are included here; side chains are omitted to keep the record compact.

Sequence. This is the polypeptide sequence — one letter per residue, N-terminus first. Length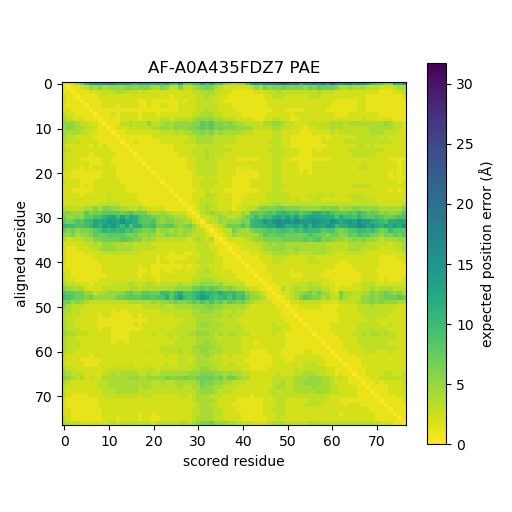 ranges from a few dozen residues for small domains to over a thousand for large multi-domain proteins.